Protein AF-A0A087A9L2-F1 (afdb_monomer_lite)

Organism: NCBI:txid1437609

Structure (mmCIF, N/CA/C/O backbone):
data_AF-A0A087A9L2-F1
#
_entry.id   AF-A0A087A9L2-F1
#
loop_
_atom_site.group_PDB
_atom_site.id
_atom_site.type_symbol
_atom_site.label_atom_id
_atom_site.label_alt_id
_atom_site.label_comp_id
_atom_site.label_asym_id
_atom_site.label_entity_id
_atom_site.label_seq_id
_atom_site.pdbx_PDB_ins_code
_atom_site.Cartn_x
_atom_site.Cartn_y
_atom_site.Cartn_z
_atom_site.occupancy
_atom_site.B_iso_or_equiv
_atom_site.auth_seq_id
_atom_site.auth_comp_id
_atom_site.auth_asym_id
_atom_site.auth_atom_id
_atom_site.pdbx_PDB_model_num
ATOM 1 N N . MET A 1 1 ? 16.036 -5.439 -3.474 1.00 41.66 1 MET A N 1
ATOM 2 C CA . MET A 1 1 ? 17.176 -4.835 -4.209 1.00 41.66 1 MET A CA 1
ATOM 3 C C . MET A 1 1 ? 17.412 -5.655 -5.462 1.00 41.66 1 MET A C 1
ATOM 5 O O . MET A 1 1 ? 17.887 -6.785 -5.374 1.00 41.66 1 MET A O 1
ATOM 9 N N . TRP A 1 2 ? 17.019 -5.111 -6.610 1.00 46.12 2 TRP A N 1
ATOM 10 C CA . TRP A 1 2 ? 17.270 -5.726 -7.909 1.00 46.12 2 TRP A CA 1
ATOM 11 C C . TRP A 1 2 ? 18.762 -5.788 -8.222 1.00 46.12 2 TRP A C 1
ATOM 13 O O . TRP A 1 2 ? 19.492 -4.820 -8.022 1.00 46.12 2 TRP A O 1
ATOM 23 N N . GLN A 1 3 ? 19.186 -6.899 -8.814 1.00 39.97 3 GLN A N 1
ATOM 24 C CA . GLN A 1 3 ? 20.390 -6.943 -9.635 1.00 39.97 3 GLN A CA 1
ATOM 25 C C . GLN A 1 3 ? 19.997 -7.434 -11.023 1.00 39.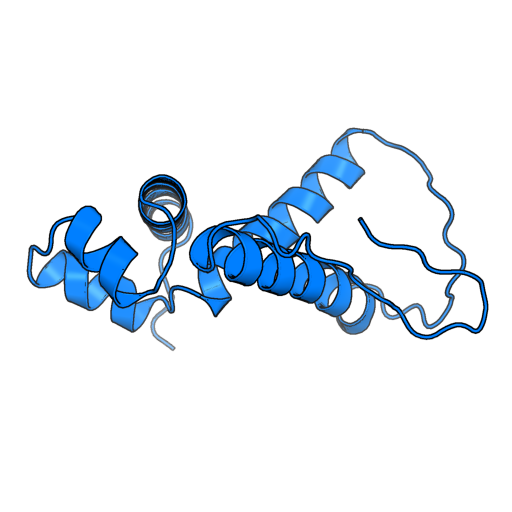97 3 GLN A C 1
ATOM 27 O O . GLN A 1 3 ? 19.343 -8.467 -11.159 1.00 39.97 3 GLN A O 1
ATOM 32 N N . LYS A 1 4 ? 20.401 -6.689 -12.052 1.00 38.34 4 LYS A N 1
ATOM 33 C CA . LYS A 1 4 ? 20.261 -7.090 -13.450 1.00 38.34 4 LYS A CA 1
ATOM 34 C C . LYS A 1 4 ? 21.606 -6.883 -14.134 1.00 38.34 4 LYS A C 1
ATOM 36 O O . LYS A 1 4 ? 22.058 -5.750 -14.279 1.00 38.34 4 LYS A O 1
ATOM 41 N N . ARG A 1 5 ? 22.259 -7.984 -14.506 1.00 43.88 5 ARG A N 1
ATOM 42 C CA . ARG A 1 5 ? 23.397 -7.974 -15.432 1.00 43.88 5 ARG A CA 1
ATOM 43 C C . ARG A 1 5 ? 22.856 -8.087 -16.867 1.00 43.88 5 ARG A C 1
ATOM 45 O O . ARG A 1 5 ? 21.768 -8.641 -17.050 1.00 43.88 5 ARG A O 1
ATOM 52 N N . PRO A 1 6 ? 23.561 -7.564 -17.884 1.00 39.50 6 PRO A N 1
ATOM 53 C CA . PRO A 1 6 ? 23.165 -7.761 -19.279 1.00 39.50 6 PRO A CA 1
ATOM 54 C C . PRO A 1 6 ? 23.002 -9.261 -19.586 1.00 39.50 6 PRO A C 1
ATOM 56 O O . PRO A 1 6 ? 23.838 -10.056 -19.165 1.00 39.50 6 PRO A O 1
ATOM 59 N N . ASN A 1 7 ? 21.935 -9.640 -20.301 1.00 50.50 7 ASN A N 1
ATOM 60 C CA . ASN A 1 7 ? 21.550 -11.027 -20.632 1.00 50.50 7 ASN A CA 1
ATOM 61 C C . ASN A 1 7 ? 21.151 -11.953 -19.461 1.00 50.50 7 ASN A C 1
ATOM 63 O O . ASN A 1 7 ? 21.043 -13.163 -19.660 1.00 50.50 7 ASN A O 1
ATOM 67 N N . GLU A 1 8 ? 20.861 -11.423 -18.268 1.00 48.50 8 GLU A N 1
ATOM 68 C CA . GLU A 1 8 ? 20.272 -12.207 -17.172 1.00 48.50 8 GLU A CA 1
ATOM 69 C C . GLU A 1 8 ? 18.795 -11.844 -16.924 1.00 48.50 8 GLU A C 1
ATOM 71 O O . GLU A 1 8 ? 18.418 -10.668 -17.008 1.00 48.50 8 GLU A O 1
ATOM 76 N N . PRO A 1 9 ? 17.935 -12.832 -16.591 1.00 50.88 9 PRO A N 1
ATOM 77 C CA . PRO A 1 9 ? 16.560 -12.558 -16.189 1.00 50.88 9 PRO A CA 1
ATOM 78 C C . PRO A 1 9 ? 16.550 -11.698 -14.923 1.00 50.88 9 PRO A C 1
ATOM 80 O O . PRO A 1 9 ? 17.362 -11.895 -14.018 1.00 50.88 9 PRO A O 1
ATOM 83 N N . ALA A 1 10 ? 15.615 -10.750 -14.846 1.00 54.72 10 ALA A N 1
ATOM 84 C CA . ALA A 1 10 ? 15.479 -9.885 -13.683 1.00 54.72 10 ALA A CA 1
ATOM 85 C C . ALA A 1 10 ? 15.153 -10.728 -12.434 1.00 54.72 10 ALA A C 1
ATOM 87 O O . ALA A 1 10 ? 14.233 -11.546 -12.456 1.00 54.72 10 ALA A O 1
ATOM 88 N N . ARG A 1 11 ? 15.907 -10.533 -11.345 1.00 50.56 11 ARG A N 1
ATOM 89 C CA . ARG A 1 11 ? 15.689 -11.224 -10.064 1.00 50.56 11 ARG A CA 1
ATOM 90 C C . ARG A 1 11 ? 15.467 -10.214 -8.944 1.00 50.56 11 ARG A C 1
ATOM 92 O O . ARG A 1 11 ? 16.304 -9.333 -8.737 1.00 50.56 11 ARG A O 1
ATOM 99 N N . SER A 1 12 ? 14.368 -10.374 -8.209 1.00 57.25 12 SER A N 1
ATOM 100 C CA . SER A 1 12 ? 14.124 -9.681 -6.946 1.00 57.25 12 SER A CA 1
ATOM 101 C C . SER A 1 12 ? 14.358 -10.643 -5.783 1.00 57.25 12 SER A C 1
ATOM 103 O O . SER A 1 12 ? 13.948 -11.803 -5.808 1.00 57.25 12 SER A O 1
ATOM 105 N N . TYR A 1 13 ? 15.064 -10.159 -4.765 1.00 60.03 13 TYR A N 1
ATOM 106 C CA . TYR A 1 13 ? 15.307 -10.891 -3.528 1.00 60.03 13 TYR A CA 1
ATOM 107 C C . TYR A 1 13 ? 14.562 -10.190 -2.405 1.00 60.03 13 TYR A C 1
ATOM 109 O O . TYR A 1 13 ? 14.624 -8.963 -2.282 1.00 60.03 13 TYR A O 1
ATOM 117 N N . VAL A 1 14 ? 13.874 -10.981 -1.592 1.00 60.31 14 VAL A N 1
ATOM 118 C CA . VAL A 1 14 ? 13.173 -10.513 -0.405 1.00 60.31 14 VAL A CA 1
ATOM 119 C C . VAL A 1 14 ? 13.762 -11.236 0.794 1.00 60.31 14 VAL A C 1
ATOM 121 O O . VAL A 1 14 ? 13.953 -12.451 0.762 1.00 60.31 14 VAL A O 1
ATOM 124 N N . GLU A 1 15 ? 14.062 -10.479 1.841 1.00 65.94 15 GLU A N 1
ATOM 125 C CA . GLU A 1 15 ? 14.610 -11.022 3.075 1.00 65.94 15 GLU A CA 1
ATOM 126 C C . GLU A 1 15 ? 13.558 -11.889 3.784 1.00 65.94 15 GLU A C 1
ATOM 128 O O . GLU A 1 15 ? 12.401 -11.497 3.960 1.00 65.94 15 GLU A O 1
ATOM 133 N N . THR A 1 16 ? 13.947 -13.098 4.183 1.00 62.62 16 THR A N 1
ATOM 134 C CA . THR A 1 16 ? 13.005 -14.070 4.763 1.00 62.62 16 THR A CA 1
ATOM 135 C C . THR A 1 16 ? 12.564 -13.703 6.177 1.00 62.62 16 THR A C 1
ATOM 137 O O . THR A 1 16 ? 11.482 -14.120 6.586 1.00 62.62 16 THR A O 1
ATOM 140 N N . SER A 1 17 ? 13.351 -12.900 6.897 1.00 67.12 17 SER A N 1
ATOM 141 C CA . SER A 1 17 ? 13.036 -12.440 8.258 1.00 67.12 17 SER A CA 1
ATOM 142 C C . SER A 1 17 ? 11.964 -11.343 8.313 1.00 67.12 17 SER A C 1
ATOM 144 O O . SER A 1 17 ? 11.435 -11.050 9.384 1.00 67.12 17 SER A O 1
ATOM 146 N N . GLU A 1 18 ? 11.601 -10.766 7.167 1.00 68.81 18 GLU A N 1
ATOM 147 C CA . GLU A 1 18 ? 10.561 -9.746 7.057 1.00 68.81 18 GLU A CA 1
ATOM 148 C C . GLU A 1 18 ? 9.157 -10.321 7.268 1.00 68.81 18 GLU A C 1
ATOM 150 O O . GLU A 1 18 ? 8.866 -11.469 6.907 1.00 68.81 18 GLU A O 1
ATOM 155 N N . SER A 1 19 ? 8.245 -9.493 7.792 1.00 81.56 19 SER A N 1
ATOM 156 C CA . SER A 1 19 ? 6.836 -9.874 7.905 1.00 81.56 19 SER A CA 1
ATOM 157 C C . SER A 1 19 ? 6.258 -10.198 6.529 1.00 81.56 19 SER A C 1
ATOM 159 O O . SER A 1 19 ? 6.593 -9.570 5.523 1.00 81.56 19 SER A O 1
ATOM 161 N N . GLU A 1 20 ? 5.326 -11.148 6.469 1.00 85.00 20 GLU A N 1
ATOM 162 C CA . GLU A 1 20 ? 4.682 -11.532 5.210 1.00 85.00 20 GLU A CA 1
ATOM 163 C C . GLU A 1 20 ? 4.059 -10.333 4.478 1.00 85.00 20 GLU A C 1
ATOM 165 O O . GLU A 1 20 ? 4.177 -10.220 3.259 1.00 85.00 20 GLU A O 1
ATOM 170 N N . THR A 1 21 ? 3.490 -9.389 5.230 1.00 88.06 21 THR A N 1
ATOM 171 C CA . THR A 1 21 ? 2.940 -8.136 4.704 1.00 88.06 21 THR A CA 1
ATOM 172 C C . THR A 1 21 ? 3.995 -7.285 3.993 1.00 88.06 21 THR A C 1
ATOM 174 O O . THR A 1 21 ? 3.747 -6.808 2.885 1.00 88.06 21 THR A O 1
ATOM 177 N N . ARG A 1 22 ? 5.191 -7.133 4.579 1.00 84.62 22 ARG A N 1
ATOM 178 C CA . ARG A 1 22 ? 6.294 -6.374 3.979 1.00 84.62 22 ARG A CA 1
ATOM 179 C C . ARG A 1 22 ? 6.861 -7.096 2.764 1.00 84.62 22 ARG A C 1
ATOM 181 O O . ARG A 1 22 ? 7.060 -6.462 1.736 1.00 84.62 22 ARG A O 1
ATOM 188 N N . ARG A 1 23 ? 7.006 -8.423 2.829 1.00 88.44 23 ARG A N 1
ATOM 189 C CA . ARG A 1 23 ? 7.460 -9.235 1.687 1.00 88.44 23 ARG A CA 1
ATOM 190 C C . ARG A 1 23 ? 6.524 -9.129 0.487 1.00 88.44 23 ARG A C 1
ATOM 192 O O . ARG A 1 23 ? 6.994 -8.941 -0.632 1.00 88.44 23 ARG A O 1
ATOM 199 N N . ARG A 1 24 ? 5.209 -9.218 0.718 1.00 92.31 24 ARG A N 1
ATOM 200 C CA . ARG A 1 24 ? 4.193 -9.075 -0.338 1.00 92.31 24 ARG A CA 1
ATOM 201 C C . ARG A 1 24 ? 4.226 -7.687 -0.965 1.00 92.31 24 ARG A C 1
ATOM 203 O O . ARG A 1 24 ? 4.178 -7.591 -2.186 1.00 92.31 24 ARG A O 1
ATOM 210 N N . PHE A 1 25 ? 4.348 -6.637 -0.150 1.00 91.31 25 PHE A N 1
ATOM 211 C CA . PHE A 1 25 ? 4.450 -5.271 -0.660 1.00 91.31 25 PHE A CA 1
ATOM 212 C C . PHE A 1 25 ? 5.732 -5.056 -1.462 1.00 91.31 25 PHE A C 1
ATOM 214 O O . PHE A 1 25 ? 5.659 -4.556 -2.577 1.00 91.31 25 PHE A O 1
ATOM 221 N N . THR A 1 26 ? 6.884 -5.515 -0.961 1.00 89.69 26 THR A N 1
ATOM 222 C CA . THR A 1 26 ? 8.144 -5.467 -1.713 1.00 89.69 26 THR A CA 1
ATOM 223 C C . THR A 1 26 ? 8.008 -6.199 -3.041 1.00 89.69 26 THR A C 1
ATOM 225 O O . THR A 1 26 ? 8.306 -5.619 -4.071 1.00 89.69 26 THR A O 1
ATOM 228 N N . LEU A 1 27 ? 7.495 -7.431 -3.066 1.00 90.62 27 LEU A N 1
ATOM 229 C CA . LEU A 1 27 ? 7.339 -8.155 -4.329 1.00 90.62 27 LEU A CA 1
ATOM 230 C C . LEU A 1 27 ? 6.425 -7.413 -5.320 1.00 90.62 27 LEU A C 1
ATOM 232 O O . LEU A 1 27 ? 6.744 -7.350 -6.503 1.00 90.62 27 LEU A O 1
ATOM 236 N N . ALA A 1 28 ? 5.321 -6.836 -4.845 1.00 93.62 28 ALA A N 1
ATOM 237 C CA . ALA A 1 28 ? 4.414 -6.050 -5.678 1.00 93.62 28 ALA A CA 1
ATOM 238 C C . ALA A 1 28 ? 5.067 -4.758 -6.208 1.00 93.62 28 ALA A C 1
ATOM 240 O O . ALA A 1 28 ? 4.861 -4.413 -7.368 1.00 93.62 28 ALA A O 1
ATOM 241 N N . HIS A 1 29 ? 5.887 -4.087 -5.396 1.00 91.81 29 HIS A N 1
ATOM 242 C CA . HIS A 1 29 ? 6.674 -2.909 -5.790 1.00 91.81 29 HIS A CA 1
ATOM 243 C C . HIS A 1 29 ? 7.654 -3.248 -6.905 1.00 91.81 29 HIS A C 1
ATOM 245 O O . HIS A 1 29 ? 7.685 -2.612 -7.956 1.00 91.81 29 HIS A O 1
ATOM 251 N N . GLU A 1 30 ? 8.398 -4.331 -6.706 1.00 88.94 30 GLU A N 1
ATOM 252 C CA . GLU A 1 30 ? 9.331 -4.841 -7.693 1.00 88.94 30 GLU A CA 1
ATOM 253 C C . GLU A 1 30 ? 8.569 -5.182 -9.003 1.00 88.94 30 GLU A C 1
ATOM 255 O O . GLU A 1 30 ? 8.980 -4.762 -10.088 1.00 88.94 30 GLU A O 1
ATOM 260 N N . LEU A 1 31 ? 7.404 -5.839 -8.939 1.00 89.69 31 LEU A N 1
ATOM 261 C CA . LEU A 1 31 ? 6.565 -6.057 -10.130 1.00 89.69 3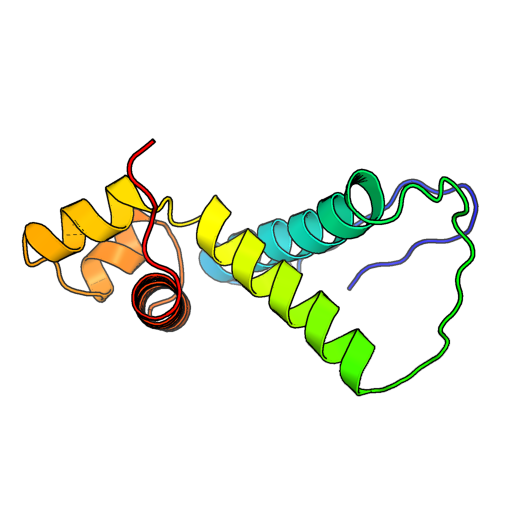1 LEU A CA 1
ATOM 262 C C . LEU A 1 31 ? 6.158 -4.748 -10.824 1.00 89.69 31 LEU A C 1
ATOM 264 O O . LEU A 1 31 ? 6.178 -4.700 -12.052 1.00 89.69 31 LEU A O 1
ATOM 268 N N . GLY A 1 32 ? 5.864 -3.687 -10.071 1.00 89.62 32 GLY A N 1
ATOM 269 C CA . GLY A 1 32 ? 5.599 -2.359 -10.624 1.00 89.62 32 GLY A CA 1
ATOM 270 C C . GLY A 1 32 ? 6.770 -1.833 -11.450 1.00 89.62 32 GLY A C 1
ATOM 271 O O . GLY A 1 32 ? 6.586 -1.454 -12.603 1.00 89.62 32 GLY A O 1
ATOM 272 N N . HIS A 1 33 ? 7.997 -1.913 -10.933 1.00 86.62 33 HIS A N 1
ATOM 273 C CA . HIS A 1 33 ? 9.185 -1.557 -11.719 1.00 86.62 33 HIS A CA 1
ATOM 274 C C . HIS A 1 33 ? 9.355 -2.395 -12.987 1.00 86.62 33 HIS A C 1
ATOM 276 O O . HIS A 1 33 ? 9.897 -1.907 -13.975 1.00 86.62 33 HIS A O 1
ATOM 282 N N . TYR A 1 34 ? 8.966 -3.670 -12.966 1.00 84.50 34 TYR A N 1
ATOM 283 C CA . TYR A 1 34 ? 9.035 -4.505 -14.161 1.00 84.50 34 TYR A CA 1
ATOM 284 C C . TYR A 1 34 ? 8.003 -4.075 -15.209 1.00 84.50 34 TYR A C 1
ATOM 286 O O . TYR A 1 34 ? 8.373 -3.891 -16.364 1.00 84.50 34 TYR A O 1
ATOM 294 N N . VAL A 1 35 ? 6.744 -3.877 -14.804 1.00 85.88 35 VAL A N 1
ATOM 295 C CA . VAL A 1 35 ? 5.662 -3.448 -15.705 1.00 85.88 35 VAL A CA 1
ATOM 296 C C . VAL A 1 35 ? 5.974 -2.091 -16.323 1.00 85.88 35 VAL A C 1
ATOM 298 O O . VAL A 1 35 ? 5.882 -1.951 -17.535 1.00 85.88 35 VAL A O 1
ATOM 301 N N . GLU A 1 36 ? 6.431 -1.127 -15.525 1.00 82.81 36 GLU A N 1
ATOM 302 C CA . GLU A 1 36 ? 6.838 0.195 -16.011 1.00 82.81 36 GLU A CA 1
ATOM 303 C C . GLU A 1 36 ? 7.882 0.090 -17.134 1.00 82.81 36 GLU A C 1
ATOM 305 O O . GLU A 1 36 ? 7.718 0.652 -18.215 1.00 82.81 36 GLU A O 1
ATOM 310 N N . ARG A 1 37 ? 8.916 -0.727 -16.920 1.00 75.00 37 ARG A N 1
ATOM 311 C CA . ARG A 1 37 ? 9.998 -0.909 -17.894 1.00 75.00 37 ARG A CA 1
ATOM 312 C C . ARG A 1 37 ? 9.566 -1.645 -19.159 1.00 75.00 37 ARG A C 1
ATOM 314 O O . ARG A 1 37 ? 10.175 -1.426 -20.198 1.00 75.00 37 ARG A O 1
ATOM 321 N N . VAL A 1 38 ? 8.589 -2.546 -19.074 1.00 75.75 38 VAL A N 1
ATOM 322 C CA . VAL A 1 38 ? 8.153 -3.373 -20.213 1.00 75.75 38 VAL A CA 1
ATOM 323 C C . VAL A 1 38 ? 7.046 -2.703 -21.0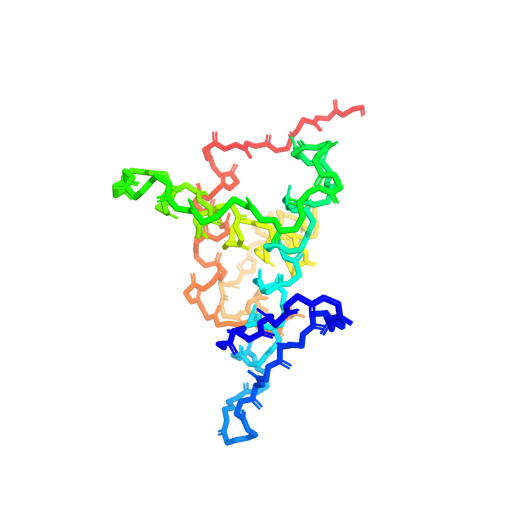25 1.00 75.75 38 VAL A C 1
ATOM 325 O O . VAL A 1 38 ? 7.040 -2.840 -22.241 1.00 75.75 38 VAL A O 1
ATOM 328 N N . ASP A 1 39 ? 6.130 -1.985 -20.376 1.00 67.50 39 ASP A N 1
ATOM 329 C CA . ASP A 1 39 ? 4.902 -1.467 -20.997 1.00 67.50 39 ASP A CA 1
ATOM 330 C C . ASP A 1 39 ? 4.994 0.029 -21.347 1.00 67.50 39 ASP A C 1
ATOM 332 O O . ASP A 1 39 ? 4.437 0.481 -22.341 1.00 67.50 39 ASP A O 1
ATOM 336 N N . VAL A 1 40 ? 5.734 0.823 -20.560 1.00 58.25 40 VAL A N 1
ATOM 337 C CA . VAL A 1 40 ? 5.800 2.289 -20.740 1.00 58.25 40 VAL A CA 1
ATOM 338 C C . VAL A 1 40 ? 6.984 2.715 -21.610 1.00 58.25 40 VAL A C 1
ATOM 340 O O . VAL A 1 40 ? 6.959 3.791 -22.205 1.00 58.25 40 VAL A O 1
ATOM 343 N N . SER A 1 41 ? 8.032 1.892 -21.688 1.00 56.06 41 SER A N 1
ATOM 344 C CA . SER A 1 41 ? 9.302 2.309 -22.292 1.00 56.06 41 SER A CA 1
ATOM 345 C C . SER A 1 41 ? 9.470 1.933 -23.771 1.00 56.06 41 SER A C 1
ATOM 347 O O . SER A 1 41 ? 10.310 2.555 -24.406 1.00 56.06 41 SER A O 1
ATOM 349 N N . ASP A 1 42 ? 8.749 0.934 -24.309 1.00 48.31 42 ASP A N 1
ATOM 350 C CA . ASP A 1 42 ? 8.918 0.307 -25.656 1.00 48.31 42 ASP A CA 1
ATOM 351 C C . ASP A 1 42 ? 10.380 0.011 -26.091 1.00 48.31 42 ASP A C 1
ATOM 353 O O . ASP A 1 42 ? 10.675 -0.390 -27.216 1.00 48.31 42 ASP A O 1
ATOM 357 N N . ASP A 1 43 ? 11.325 0.159 -25.167 1.00 46.69 43 ASP A N 1
ATOM 358 C CA . ASP A 1 43 ? 12.739 -0.077 -25.351 1.00 46.69 43 ASP A CA 1
ATOM 359 C C . ASP A 1 43 ? 13.030 -1.491 -24.850 1.00 46.69 43 ASP A C 1
ATOM 361 O O . ASP A 1 43 ? 13.276 -1.750 -23.670 1.00 46.69 43 ASP A O 1
ATOM 365 N N . ASN A 1 44 ? 13.108 -2.423 -25.799 1.00 46.03 44 ASN A N 1
ATOM 366 C CA . ASN A 1 44 ? 13.835 -3.685 -25.636 1.00 46.03 44 ASN A CA 1
ATOM 367 C C . ASN A 1 44 ? 15.348 -3.469 -25.411 1.00 46.03 44 ASN A C 1
ATOM 369 O O . ASN A 1 44 ? 16.116 -4.432 -25.452 1.00 46.03 44 ASN A O 1
ATOM 373 N N . ASP A 1 45 ? 15.798 -2.232 -25.185 1.00 41.97 45 ASP A N 1
ATOM 374 C CA . ASP A 1 45 ? 17.187 -1.909 -24.927 1.00 41.97 45 ASP A CA 1
ATOM 375 C C .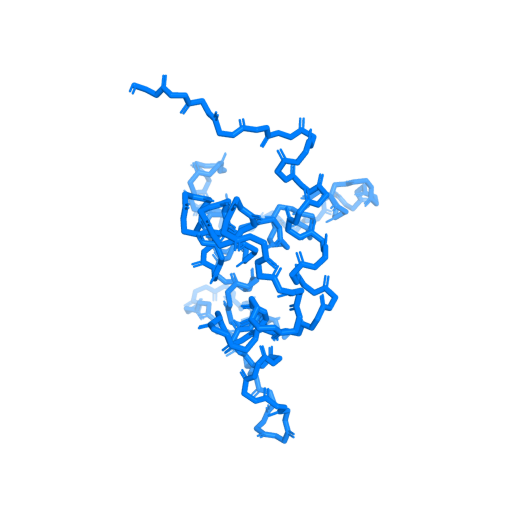 ASP A 1 45 ? 17.446 -1.899 -23.417 1.00 41.97 45 ASP A C 1
ATOM 377 O O . ASP A 1 45 ? 17.118 -0.983 -22.663 1.00 41.97 45 ASP A O 1
ATOM 381 N N . PHE A 1 46 ? 18.048 -2.991 -22.953 1.00 49.12 46 PHE A N 1
ATOM 382 C CA . PHE A 1 46 ? 18.339 -3.276 -21.548 1.00 49.12 46 PHE A CA 1
ATOM 383 C C . PHE A 1 46 ? 19.425 -2.340 -20.966 1.00 49.12 46 PHE A C 1
ATOM 385 O O . PHE A 1 46 ? 19.873 -2.557 -19.835 1.00 49.12 46 PHE A O 1
ATOM 392 N N . SER A 1 47 ? 19.851 -1.317 -21.715 1.00 36.47 47 SER A N 1
ATOM 393 C CA . SER A 1 47 ? 20.956 -0.410 -21.413 1.00 36.47 47 SER A CA 1
ATOM 394 C C . SER A 1 47 ? 20.579 1.069 -21.520 1.00 36.47 47 SER A C 1
ATOM 396 O O . SER A 1 47 ? 21.177 1.813 -22.286 1.00 36.47 47 SER A O 1
ATOM 398 N N . PHE A 1 48 ? 19.685 1.550 -20.661 1.00 37.59 48 PHE A N 1
ATOM 399 C CA . PHE A 1 48 ? 19.726 2.959 -20.266 1.00 37.59 48 PHE A CA 1
ATOM 400 C C . PHE A 1 48 ? 20.162 3.059 -18.813 1.00 37.59 48 PHE A C 1
ATOM 402 O O . PHE A 1 48 ? 19.379 3.189 -17.875 1.00 37.59 48 PHE A O 1
ATOM 409 N N . VAL A 1 49 ? 21.483 2.997 -18.652 1.00 40.62 49 VAL A N 1
ATOM 410 C CA . VAL A 1 49 ? 22.162 3.660 -17.546 1.00 40.62 49 VAL A CA 1
ATOM 411 C C . VAL A 1 49 ? 21.719 5.124 -17.567 1.00 40.62 49 VAL A C 1
ATOM 413 O O . VAL A 1 49 ? 22.126 5.911 -18.415 1.00 40.62 49 VAL A O 1
ATOM 416 N N . GLU A 1 50 ? 20.813 5.446 -16.650 1.00 46.97 50 GLU A N 1
ATOM 417 C CA . GLU A 1 50 ? 20.887 6.628 -15.803 1.00 46.97 50 GLU A CA 1
ATOM 418 C C . GLU A 1 50 ? 21.408 7.915 -16.470 1.00 46.97 50 GLU A C 1
ATOM 420 O O . GLU A 1 50 ? 22.554 8.323 -16.279 1.00 46.97 50 GLU A O 1
ATOM 425 N N . ARG A 1 51 ? 20.512 8.691 -17.085 1.00 38.25 51 ARG A N 1
ATOM 426 C CA . ARG A 1 51 ? 20.578 10.138 -16.832 1.00 38.25 51 ARG A CA 1
ATOM 427 C C . ARG A 1 51 ? 19.892 10.369 -15.491 1.00 38.25 51 ARG A C 1
ATOM 429 O O . ARG A 1 51 ? 18.669 10.460 -15.434 1.00 38.25 51 ARG A O 1
ATOM 436 N N . ARG A 1 52 ? 20.686 10.343 -14.411 1.00 46.44 52 ARG A N 1
ATOM 437 C CA . ARG A 1 52 ? 20.258 10.614 -13.028 1.00 46.44 52 ARG A CA 1
ATOM 438 C C . ARG A 1 52 ? 19.781 12.061 -12.905 1.00 46.44 52 ARG A C 1
ATOM 440 O O . ARG A 1 52 ? 20.503 12.919 -12.411 1.00 46.44 52 ARG A O 1
ATOM 447 N N . GLU A 1 53 ? 18.568 12.339 -13.353 1.00 52.72 53 GLU A N 1
ATOM 448 C CA . GLU A 1 53 ? 17.813 13.445 -12.781 1.00 52.72 53 GLU A CA 1
ATOM 449 C C . GLU A 1 53 ? 17.123 12.906 -11.522 1.00 52.72 53 GLU A C 1
ATOM 451 O O . GLU A 1 53 ? 16.368 11.937 -11.632 1.00 52.72 53 GLU A O 1
ATOM 456 N N . PRO A 1 54 ? 17.387 13.468 -10.327 1.00 56.91 54 PRO A N 1
ATOM 457 C CA . PRO A 1 54 ? 16.792 12.995 -9.073 1.00 56.91 54 PRO A CA 1
ATOM 458 C C . PRO A 1 54 ? 15.262 12.879 -9.149 1.00 56.91 54 PRO A C 1
ATOM 460 O O . PRO A 1 54 ? 14.684 11.904 -8.682 1.00 56.91 54 PRO A O 1
ATOM 463 N N . SER A 1 55 ? 14.629 13.818 -9.856 1.00 60.28 55 SER A N 1
ATOM 464 C CA . SER A 1 55 ? 13.186 13.859 -10.113 1.00 60.28 55 SER A CA 1
ATOM 465 C C . SER A 1 55 ? 12.650 12.622 -10.832 1.00 60.28 55 SER A C 1
ATOM 467 O O . SER A 1 55 ? 11.514 12.218 -10.600 1.00 60.28 55 SER A O 1
ATOM 469 N N . ARG A 1 56 ? 13.443 12.013 -11.719 1.00 61.88 56 ARG A N 1
ATOM 470 C CA . ARG A 1 56 ? 13.008 10.866 -12.519 1.00 61.88 56 ARG A CA 1
ATOM 471 C C . ARG A 1 56 ? 13.031 9.580 -11.700 1.00 61.88 56 ARG A C 1
ATOM 473 O O . ARG A 1 56 ? 12.121 8.771 -11.837 1.00 61.88 56 ARG A O 1
ATOM 480 N N . TYR A 1 57 ? 14.030 9.420 -10.829 1.00 62.94 57 TYR A N 1
ATOM 481 C CA . TYR A 1 57 ? 14.083 8.306 -9.877 1.00 62.94 57 TYR A CA 1
ATOM 482 C C . TYR A 1 57 ? 12.852 8.313 -8.960 1.00 62.94 57 TYR A C 1
ATOM 484 O O . TYR A 1 57 ? 12.171 7.296 -8.840 1.00 62.94 57 TYR A O 1
ATOM 492 N N . ASP A 1 58 ? 12.496 9.488 -8.433 1.00 75.44 58 ASP A N 1
ATOM 493 C CA . ASP A 1 58 ? 11.326 9.655 -7.565 1.00 75.44 58 ASP A CA 1
ATOM 494 C C . ASP A 1 58 ? 10.007 9.269 -8.259 1.00 75.44 58 ASP A C 1
ATOM 496 O O . ASP A 1 58 ? 9.120 8.701 -7.623 1.00 75.44 58 ASP A O 1
ATOM 500 N N . LEU A 1 59 ? 9.870 9.525 -9.567 1.00 82.31 59 LEU A N 1
ATOM 501 C CA . LEU A 1 59 ? 8.679 9.141 -10.335 1.00 82.31 59 LEU A CA 1
ATOM 502 C C . LEU A 1 59 ? 8.554 7.622 -10.520 1.00 82.31 59 LEU A C 1
ATOM 504 O O . LEU A 1 59 ? 7.439 7.104 -10.467 1.00 82.31 59 LEU A O 1
ATOM 508 N N . TYR A 1 60 ? 9.666 6.908 -10.713 1.00 82.25 60 TYR A N 1
ATOM 509 C CA . TYR A 1 60 ? 9.658 5.450 -10.874 1.00 82.25 60 TYR A CA 1
ATOM 510 C C . TYR A 1 60 ? 9.347 4.719 -9.571 1.00 82.25 60 TYR A C 1
ATOM 512 O O . TYR A 1 60 ? 8.563 3.772 -9.571 1.00 82.25 60 TYR A O 1
ATOM 520 N N . GLU A 1 61 ? 9.935 5.167 -8.463 1.00 85.38 61 GLU A N 1
ATOM 521 C CA . GLU A 1 61 ? 9.616 4.638 -7.133 1.00 85.38 61 GLU A CA 1
ATOM 522 C C . GLU A 1 61 ? 8.157 4.931 -6.772 1.00 85.38 61 GLU A C 1
ATOM 524 O O . GLU A 1 61 ? 7.436 4.046 -6.319 1.00 85.38 61 GLU A O 1
ATOM 529 N N . PHE A 1 62 ? 7.677 6.142 -7.075 1.00 89.75 62 PHE A N 1
ATOM 530 C CA . PHE A 1 62 ? 6.275 6.495 -6.886 1.00 89.75 62 PHE A CA 1
ATOM 531 C C . PHE A 1 62 ? 5.326 5.636 -7.734 1.00 89.75 62 PHE A C 1
ATOM 533 O O . PHE A 1 62 ? 4.284 5.212 -7.234 1.00 89.75 62 PHE A O 1
ATOM 540 N N . TYR A 1 63 ? 5.664 5.375 -9.002 1.00 90.50 63 TYR A N 1
ATOM 541 C CA . TYR A 1 63 ? 4.884 4.474 -9.850 1.00 90.50 63 TYR A CA 1
ATOM 542 C C . TYR A 1 63 ? 4.822 3.071 -9.241 1.00 90.50 63 TYR A C 1
ATOM 544 O O . TYR A 1 63 ? 3.741 2.496 -9.148 1.00 90.50 63 TYR A O 1
ATOM 552 N N . ALA A 1 64 ? 5.961 2.530 -8.807 1.00 91.00 64 ALA A N 1
ATOM 553 C CA . ALA A 1 64 ? 6.035 1.194 -8.230 1.00 91.00 64 ALA A CA 1
ATOM 554 C C . ALA A 1 64 ? 5.239 1.078 -6.917 1.00 91.00 64 ALA A C 1
ATOM 556 O O . ALA A 1 64 ? 4.487 0.115 -6.750 1.00 91.00 64 ALA A O 1
ATOM 557 N N . ASP A 1 65 ? 5.305 2.093 -6.050 1.00 92.81 65 ASP A N 1
ATOM 558 C CA . ASP A 1 65 ? 4.485 2.188 -4.836 1.00 92.81 65 ASP A CA 1
ATOM 559 C C . ASP A 1 65 ? 2.984 2.234 -5.167 1.00 92.81 65 ASP A C 1
ATOM 561 O O . ASP A 1 65 ? 2.168 1.557 -4.530 1.00 92.81 65 ASP A O 1
ATOM 565 N N . GLU A 1 66 ? 2.599 3.036 -6.167 1.00 94.31 66 GLU A N 1
ATOM 566 C CA . GLU A 1 66 ? 1.205 3.166 -6.595 1.00 94.31 66 GLU A CA 1
ATOM 567 C C . GLU A 1 66 ? 0.682 1.860 -7.196 1.00 94.31 66 GLU A C 1
ATOM 569 O O . GLU A 1 66 ? -0.415 1.410 -6.849 1.00 94.31 66 GLU A O 1
ATOM 574 N N . PHE A 1 67 ? 1.489 1.224 -8.044 1.00 95.00 67 PHE A N 1
ATOM 575 C CA . PHE A 1 67 ? 1.206 -0.073 -8.637 1.00 95.00 67 PHE A CA 1
ATOM 576 C C . PHE A 1 67 ? 1.035 -1.143 -7.556 1.00 95.00 67 PHE A C 1
ATOM 578 O O . PHE A 1 67 ? 0.033 -1.857 -7.551 1.00 95.00 67 PHE A O 1
ATOM 585 N N . ALA A 1 68 ? 1.959 -1.225 -6.594 1.00 96.19 68 ALA A N 1
ATOM 586 C CA . ALA A 1 68 ? 1.878 -2.173 -5.488 1.00 96.19 68 ALA A CA 1
ATOM 587 C C . ALA A 1 68 ? 0.610 -1.961 -4.654 1.00 96.19 68 ALA A C 1
ATOM 589 O O . ALA A 1 68 ? -0.093 -2.919 -4.316 1.00 96.19 68 ALA A O 1
ATOM 590 N N . GLY A 1 69 ? 0.285 -0.699 -4.361 1.00 96.50 69 GLY A N 1
ATOM 591 C CA . GLY A 1 69 ? -0.942 -0.322 -3.674 1.00 96.50 69 GLY A CA 1
ATOM 592 C C . GLY A 1 69 ? -2.194 -0.758 -4.435 1.00 96.50 69 GLY A C 1
ATOM 593 O O . GLY A 1 69 ? -3.101 -1.321 -3.825 1.00 96.50 69 GLY A O 1
ATOM 594 N N . ALA A 1 70 ? -2.244 -0.540 -5.749 1.00 96.06 70 ALA A N 1
ATOM 595 C CA . ALA A 1 70 ? -3.381 -0.923 -6.582 1.00 96.06 70 ALA A CA 1
ATOM 596 C C . ALA A 1 70 ? -3.525 -2.438 -6.750 1.00 96.06 70 ALA A C 1
ATOM 598 O O . ALA A 1 70 ? -4.636 -2.961 -6.665 1.00 96.06 70 ALA A O 1
ATOM 599 N N . LEU A 1 71 ? -2.405 -3.143 -6.913 1.00 96.81 71 LEU A N 1
ATOM 600 C CA . LEU A 1 71 ? -2.371 -4.593 -7.053 1.00 96.81 71 LEU A CA 1
ATOM 601 C C . LEU A 1 71 ? -2.817 -5.300 -5.765 1.00 96.81 71 LEU A C 1
ATOM 603 O O . LEU A 1 71 ? -3.578 -6.265 -5.815 1.00 96.81 71 LEU A O 1
ATOM 607 N N . LEU A 1 72 ? -2.347 -4.832 -4.604 1.00 97.56 72 LEU A N 1
ATOM 608 C CA . LEU A 1 72 ? -2.647 -5.456 -3.311 1.00 97.56 72 LEU A CA 1
ATOM 609 C C . LEU A 1 72 ? -3.981 -5.004 -2.715 1.00 97.56 72 LEU A C 1
ATOM 611 O O . LEU A 1 72 ? -4.597 -5.763 -1.966 1.00 97.56 72 LEU A O 1
ATOM 615 N N . MET A 1 73 ? -4.425 -3.786 -3.030 1.00 97.81 73 MET A N 1
ATOM 616 C CA . MET A 1 73 ? -5.685 -3.206 -2.563 1.00 97.81 73 MET A CA 1
ATOM 617 C C . MET A 1 73 ? -6.506 -2.679 -3.754 1.00 97.81 73 MET A C 1
ATOM 619 O O . MET A 1 73 ? -6.514 -1.465 -4.018 1.00 97.81 73 MET A O 1
ATOM 623 N N . PRO A 1 74 ? -7.214 -3.582 -4.462 1.00 97.12 74 PRO A N 1
ATOM 624 C CA . PRO A 1 74 ? -8.080 -3.220 -5.577 1.00 97.12 74 PRO A CA 1
ATOM 625 C C . PRO A 1 74 ? -9.151 -2.199 -5.182 1.00 97.12 74 PRO A C 1
ATOM 627 O O . PRO A 1 74 ? -9.712 -2.249 -4.087 1.00 97.12 74 PRO A O 1
ATOM 630 N N . GLU A 1 75 ? -9.430 -1.269 -6.090 1.00 95.69 75 GLU A N 1
ATOM 631 C CA . GLU A 1 75 ? -10.149 -0.015 -5.815 1.00 95.69 75 GLU A CA 1
ATOM 632 C C . GLU A 1 75 ? -11.555 -0.235 -5.293 1.00 95.69 75 GLU A C 1
ATOM 634 O O . GLU A 1 75 ? -11.901 0.257 -4.221 1.00 95.69 75 GLU A O 1
ATOM 639 N N . TRP A 1 76 ? -12.345 -1.021 -6.017 1.00 95.56 76 TRP A N 1
ATOM 640 C CA . TRP A 1 76 ? -13.741 -1.265 -5.682 1.00 95.56 76 TRP A CA 1
ATOM 641 C C . TRP A 1 76 ? -13.890 -2.019 -4.363 1.00 95.56 76 TRP A C 1
ATOM 643 O O . TRP A 1 76 ? -14.734 -1.669 -3.543 1.00 95.56 76 TRP A O 1
ATOM 653 N N . GLN A 1 77 ? -13.031 -3.006 -4.117 1.00 97.25 77 GLN A N 1
ATOM 654 C CA . GLN A 1 77 ? -13.014 -3.761 -2.869 1.00 97.25 77 GLN A CA 1
ATOM 655 C C . GLN A 1 77 ? -12.587 -2.876 -1.692 1.00 97.25 77 GLN A C 1
ATOM 657 O O . GLN A 1 77 ? -13.171 -2.960 -0.615 1.00 97.25 77 GLN A O 1
ATOM 662 N N . PHE A 1 78 ? -11.581 -2.020 -1.888 1.00 98.00 78 PHE A N 1
ATOM 663 C CA . PHE A 1 78 ? -11.102 -1.110 -0.852 1.00 98.00 78 PHE A CA 1
ATOM 664 C C . PHE A 1 78 ? -12.146 -0.039 -0.508 1.00 98.00 78 PHE A C 1
ATOM 666 O O . PHE A 1 78 ? -12.414 0.200 0.669 1.00 98.00 78 PHE A O 1
ATOM 673 N N . LEU A 1 79 ? -12.760 0.580 -1.522 1.00 96.88 79 LEU A N 1
ATOM 674 C CA . LEU A 1 79 ? -13.818 1.577 -1.341 1.00 96.88 79 LEU A CA 1
ATOM 675 C C . LEU A 1 79 ? -15.078 0.961 -0.732 1.00 96.88 79 LEU A C 1
ATOM 677 O O . LEU A 1 79 ? -15.612 1.531 0.210 1.00 96.88 79 LEU A O 1
ATOM 681 N N . GLY A 1 80 ? -15.488 -0.232 -1.172 1.00 97.50 80 GLY A N 1
ATOM 682 C CA . GLY A 1 80 ? -16.635 -0.933 -0.590 1.00 97.50 80 GLY A CA 1
ATOM 683 C C . GLY A 1 80 ? -16.477 -1.166 0.914 1.00 97.50 80 GLY A C 1
ATOM 684 O O . GLY A 1 80 ? -17.391 -0.891 1.683 1.00 97.50 80 GLY A O 1
ATOM 685 N N . MET A 1 81 ? -15.282 -1.561 1.369 1.00 98.19 81 MET A N 1
ATOM 686 C CA . MET A 1 81 ? -15.013 -1.692 2.807 1.00 98.19 81 MET A CA 1
ATOM 687 C C . MET A 1 81 ? -15.058 -0.351 3.554 1.00 98.19 81 MET A C 1
ATOM 689 O O . MET A 1 81 ? -15.476 -0.312 4.711 1.00 98.19 81 MET A O 1
ATOM 693 N N . LEU A 1 82 ? -14.616 0.746 2.930 1.00 96.88 82 LEU A N 1
ATOM 694 C CA . LEU A 1 82 ? -14.736 2.077 3.529 1.00 96.88 82 LEU A CA 1
ATOM 695 C C . LEU A 1 82 ? -16.199 2.515 3.645 1.00 96.88 82 LEU A C 1
ATOM 697 O O . LEU A 1 82 ? -16.575 3.059 4.683 1.00 96.88 82 LEU A O 1
ATOM 701 N N . ASP A 1 83 ? -17.011 2.245 2.625 1.00 97.19 83 ASP A N 1
ATOM 702 C CA . ASP A 1 83 ? -18.442 2.565 2.601 1.00 97.19 83 ASP A CA 1
ATOM 703 C C . ASP A 1 83 ? -19.227 1.740 3.637 1.00 97.19 83 ASP A C 1
ATOM 705 O O . ASP A 1 83 ? -20.159 2.241 4.263 1.00 97.19 83 ASP A O 1
ATOM 709 N N . GLU A 1 84 ? -18.789 0.507 3.905 1.00 97.69 84 GLU A N 1
ATOM 710 C CA . GLU A 1 84 ? -19.263 -0.328 5.019 1.00 97.69 84 GLU A CA 1
ATOM 711 C C . GLU A 1 84 ? -18.816 0.178 6.407 1.00 97.69 84 GLU A C 1
ATOM 713 O O . GLU A 1 84 ? -19.179 -0.405 7.432 1.00 97.69 84 GLU A O 1
ATOM 718 N N . GLY A 1 85 ? -18.001 1.236 6.473 1.00 97.50 85 GLY A N 1
ATOM 719 C CA . GLY A 1 85 ? -17.494 1.805 7.721 1.00 97.50 85 GLY A CA 1
ATOM 720 C C . GLY A 1 85 ? -16.391 0.978 8.390 1.00 97.50 85 GLY A C 1
ATOM 721 O O . GLY A 1 85 ? -16.161 1.129 9.593 1.00 97.50 85 GLY A O 1
ATOM 722 N N . ARG A 1 86 ? -15.700 0.096 7.652 1.00 97.88 86 ARG A N 1
ATOM 723 C CA . ARG A 1 86 ? -14.600 -0.716 8.201 1.00 97.88 86 ARG A CA 1
ATOM 724 C C . ARG A 1 86 ? -13.424 0.158 8.624 1.00 97.88 86 ARG A C 1
ATOM 726 O O . ARG A 1 86 ? -13.082 1.146 7.970 1.00 97.88 86 ARG A O 1
ATOM 733 N N . SER A 1 87 ? -12.756 -0.232 9.709 1.00 97.81 87 SER A N 1
ATOM 734 C CA . SER A 1 87 ? -11.560 0.474 10.165 1.00 97.81 87 SER A CA 1
ATOM 735 C C . SER A 1 87 ? -10.364 0.196 9.245 1.00 97.81 87 SER A C 1
ATOM 737 O O . SER A 1 87 ? -10.289 -0.844 8.589 1.00 97.81 87 SER A O 1
ATOM 739 N N . PHE A 1 88 ? -9.363 1.084 9.233 1.00 96.88 88 PHE A N 1
ATOM 740 C CA . PHE A 1 88 ? -8.127 0.835 8.474 1.00 96.88 88 PHE A CA 1
ATOM 741 C C . PHE A 1 88 ? -7.361 -0.403 8.950 1.00 96.88 88 PHE A C 1
ATOM 743 O O . PHE A 1 88 ? -6.619 -0.982 8.164 1.00 96.88 88 PHE A O 1
ATOM 750 N N . ILE A 1 89 ? -7.534 -0.809 10.211 1.00 97.12 89 ILE A N 1
ATOM 751 C CA . ILE A 1 89 ? -6.923 -2.031 10.743 1.00 97.12 89 ILE A CA 1
ATOM 752 C C . ILE A 1 89 ? -7.577 -3.252 10.089 1.00 97.12 89 ILE A C 1
ATOM 754 O O . ILE A 1 89 ? -6.866 -4.120 9.587 1.00 97.12 89 ILE A O 1
ATOM 758 N N . ASP A 1 90 ? -8.911 -3.278 10.008 1.00 97.62 90 ASP A N 1
ATOM 759 C CA . ASP A 1 90 ? -9.654 -4.368 9.361 1.00 97.62 90 ASP A CA 1
ATOM 760 C C . ASP A 1 90 ? -9.338 -4.457 7.867 1.00 97.62 90 ASP A C 1
ATOM 762 O O . ASP A 1 90 ? -9.148 -5.544 7.323 1.00 97.62 90 ASP A O 1
ATOM 766 N N . ILE A 1 91 ? -9.245 -3.303 7.202 1.00 97.88 91 ILE A N 1
ATOM 767 C CA . ILE A 1 91 ? -8.881 -3.205 5.786 1.00 97.88 91 ILE A CA 1
ATOM 768 C C . ILE A 1 91 ? -7.452 -3.718 5.564 1.00 97.88 91 ILE A C 1
ATOM 770 O O . ILE A 1 91 ? -7.227 -4.560 4.696 1.00 97.88 91 ILE A O 1
ATOM 774 N N . ALA A 1 92 ? -6.486 -3.266 6.368 1.00 96.94 92 ALA A N 1
ATOM 775 C CA . ALA A 1 92 ? -5.098 -3.707 6.258 1.00 96.94 92 ALA A CA 1
ATOM 776 C C . ALA A 1 92 ? -4.959 -5.219 6.491 1.00 96.94 92 ALA A C 1
ATOM 778 O O . ALA A 1 92 ? -4.282 -5.901 5.719 1.00 96.94 92 ALA A O 1
ATOM 779 N N . ALA A 1 93 ? -5.657 -5.757 7.497 1.00 96.19 93 ALA A N 1
ATOM 780 C CA . ALA A 1 93 ? -5.696 -7.190 7.767 1.00 96.19 93 ALA A CA 1
ATOM 781 C C . ALA A 1 93 ? -6.323 -7.973 6.603 1.00 96.19 93 ALA A C 1
ATOM 783 O O . ALA A 1 93 ? -5.765 -8.982 6.173 1.00 96.19 93 ALA A O 1
ATOM 784 N N . ARG A 1 94 ? -7.437 -7.485 6.037 1.00 97.38 94 ARG A N 1
ATOM 785 C CA . ARG A 1 94 ? -8.121 -8.119 4.900 1.00 97.38 94 ARG A CA 1
ATOM 786 C C . ARG A 1 94 ? -7.229 -8.225 3.665 1.00 97.38 94 ARG A C 1
ATOM 788 O O . ARG A 1 94 ? -7.239 -9.265 3.011 1.00 97.38 94 ARG A O 1
ATOM 795 N N . PHE A 1 95 ? -6.484 -7.170 3.346 1.00 96.88 95 PHE A N 1
ATOM 796 C CA . PHE A 1 95 ? -5.596 -7.146 2.180 1.00 96.88 95 PHE A CA 1
ATOM 797 C C . PHE A 1 95 ? -4.188 -7.682 2.473 1.00 96.88 95 PHE A C 1
ATOM 799 O O . PHE A 1 95 ? -3.387 -7.844 1.549 1.00 96.88 95 PHE A O 1
ATOM 806 N N . GLY A 1 96 ? -3.874 -7.997 3.733 1.00 95.81 96 GLY A N 1
ATOM 807 C CA . GLY A 1 96 ? -2.561 -8.488 4.151 1.00 95.81 96 GLY A CA 1
ATOM 808 C C . GLY A 1 96 ? -1.449 -7.464 3.910 1.00 95.81 96 GLY A C 1
ATOM 809 O O . GLY A 1 96 ? -0.396 -7.814 3.374 1.00 95.81 96 GLY A O 1
ATOM 810 N N . VAL A 1 97 ? -1.697 -6.202 4.265 1.00 95.94 97 VAL A N 1
ATOM 811 C CA . VAL A 1 97 ? -0.764 -5.073 4.117 1.00 95.94 97 VAL A CA 1
ATOM 812 C C . VAL A 1 97 ? -0.540 -4.369 5.459 1.00 95.94 97 VAL A C 1
ATOM 814 O O . VAL A 1 97 ? -1.200 -4.671 6.452 1.00 95.94 97 VAL A O 1
ATOM 817 N N . SER A 1 98 ? 0.403 -3.427 5.514 1.00 95.56 98 SER A N 1
ATOM 818 C CA . SER A 1 98 ? 0.568 -2.574 6.693 1.00 95.56 98 SER A CA 1
ATOM 819 C C . SER A 1 98 ? -0.572 -1.556 6.816 1.00 95.56 98 SER A C 1
ATOM 821 O O . SER A 1 98 ? -1.218 -1.182 5.832 1.00 95.56 98 SER A O 1
ATOM 823 N N . LEU A 1 99 ? -0.791 -1.056 8.035 1.00 96.00 99 LEU A N 1
ATOM 824 C CA . LEU A 1 99 ? -1.749 0.022 8.284 1.00 96.00 99 LEU A CA 1
ATOM 825 C C . LEU A 1 99 ? -1.417 1.278 7.461 1.00 96.00 99 LEU A C 1
ATOM 827 O O . LEU A 1 99 ? -2.317 1.929 6.929 1.00 96.00 99 LEU A O 1
ATOM 831 N N . ASP A 1 100 ? -0.130 1.592 7.324 1.00 95.94 100 ASP A N 1
ATOM 832 C CA . ASP A 1 100 ? 0.335 2.752 6.564 1.00 95.94 100 ASP A CA 1
ATOM 833 C C . ASP A 1 100 ? 0.063 2.604 5.067 1.00 95.94 100 ASP A C 1
ATOM 835 O O . ASP A 1 100 ? -0.410 3.555 4.443 1.00 95.94 100 ASP A O 1
ATOM 839 N N . ALA A 1 101 ? 0.252 1.407 4.500 1.00 95.75 101 ALA A N 1
ATOM 840 C CA . ALA A 1 101 ? -0.091 1.131 3.107 1.00 95.75 101 ALA A CA 1
ATOM 841 C C . ALA A 1 101 ? -1.593 1.345 2.851 1.00 95.75 101 ALA A C 1
ATOM 843 O O . ALA A 1 101 ? -1.966 2.013 1.885 1.00 95.75 101 ALA A O 1
ATOM 844 N N . ALA A 1 102 ? -2.463 0.873 3.752 1.00 97.62 102 ALA A N 1
ATOM 845 C CA . ALA A 1 102 ? -3.904 1.109 3.648 1.00 97.62 102 ALA A CA 1
ATOM 846 C C . ALA A 1 102 ? -4.257 2.608 3.733 1.00 97.62 102 ALA A C 1
ATOM 848 O O . ALA A 1 102 ? -5.044 3.120 2.933 1.00 97.62 102 ALA A O 1
ATOM 849 N N . ARG A 1 103 ? -3.642 3.358 4.658 1.00 97.56 103 ARG A N 1
ATOM 850 C CA . ARG A 1 103 ? -3.843 4.818 4.759 1.00 97.56 103 ARG A CA 1
ATOM 851 C C . ARG A 1 103 ? -3.384 5.545 3.498 1.00 97.56 103 ARG A C 1
ATOM 853 O O . ARG A 1 103 ? -4.106 6.418 3.009 1.00 97.56 103 ARG A O 1
ATOM 860 N N . LYS A 1 104 ? -2.229 5.156 2.955 1.00 96.38 104 LYS A N 1
ATOM 861 C CA . LYS A 1 104 ? -1.694 5.694 1.704 1.00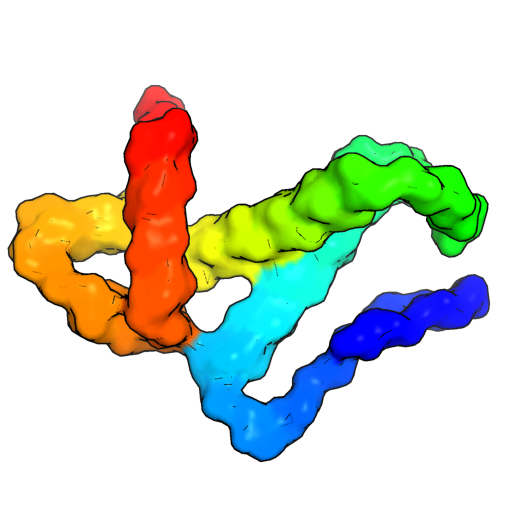 96.38 104 LYS A CA 1
ATOM 862 C C . LYS A 1 104 ? -2.654 5.418 0.553 1.00 96.38 104 LYS A C 1
ATOM 864 O O . LYS A 1 104 ? -3.020 6.357 -0.147 1.00 96.38 104 LYS A O 1
ATOM 869 N N . ARG A 1 105 ? -3.163 4.188 0.413 1.00 97.12 105 ARG A N 1
ATOM 870 C CA . ARG A 1 105 ? -4.128 3.828 -0.640 1.00 97.12 105 ARG A CA 1
ATOM 871 C C . ARG A 1 105 ? -5.368 4.719 -0.621 1.00 97.12 105 ARG A C 1
ATOM 873 O O . ARG A 1 105 ? -5.758 5.234 -1.664 1.00 97.12 105 ARG A O 1
ATOM 880 N N . ARG A 1 106 ? -5.929 5.003 0.560 1.00 97.31 106 ARG A N 1
ATOM 881 C CA . ARG A 1 106 ? -7.036 5.967 0.709 1.00 97.31 106 ARG A CA 1
ATOM 882 C C . ARG A 1 106 ? -6.673 7.356 0.178 1.00 97.31 106 ARG A C 1
ATOM 884 O O . ARG A 1 106 ? -7.485 7.994 -0.480 1.00 97.31 106 ARG A O 1
ATOM 891 N N . GLU A 1 107 ? -5.488 7.869 0.497 1.00 96.50 107 GLU A N 1
ATOM 892 C CA . GLU A 1 107 ? -5.051 9.185 0.003 1.00 96.50 107 GLU A CA 1
ATOM 893 C C . GLU A 1 107 ? -4.909 9.216 -1.515 1.00 96.50 107 GLU A C 1
ATOM 895 O O . GLU A 1 107 ? -5.255 10.217 -2.139 1.00 96.50 107 GLU A O 1
ATOM 900 N N . ARG A 1 108 ? -4.431 8.116 -2.098 1.00 94.75 108 ARG A N 1
ATOM 901 C CA . ARG A 1 108 ? -4.282 7.957 -3.543 1.00 94.75 108 ARG A CA 1
ATOM 902 C C . ARG A 1 108 ? -5.638 7.934 -4.242 1.00 94.75 108 ARG A C 1
ATOM 904 O O . ARG A 1 108 ? -5.852 8.761 -5.120 1.00 94.75 108 ARG A O 1
ATOM 911 N N . LEU A 1 109 ? -6.590 7.141 -3.747 1.00 95.06 109 LEU A N 1
ATOM 912 C CA . LEU A 1 109 ? -7.961 7.089 -4.279 1.00 95.06 109 LEU A CA 1
ATOM 913 C C . LEU A 1 109 ? -8.751 8.389 -4.083 1.00 95.06 109 LEU A C 1
ATOM 915 O O . LEU A 1 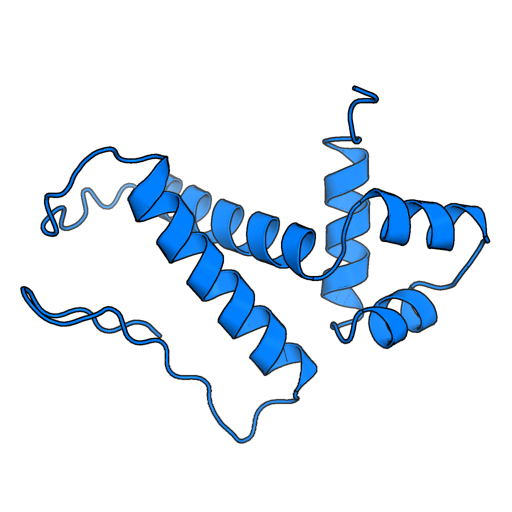109 ? -9.653 8.687 -4.855 1.00 95.06 109 LEU A O 1
ATOM 919 N N . LYS A 1 110 ? -8.407 9.205 -3.079 1.00 94.38 110 LYS A N 1
ATOM 920 C CA . LYS A 1 110 ? -8.968 10.560 -2.948 1.00 94.38 110 LYS A CA 1
ATOM 921 C C . LYS A 1 110 ? -8.448 11.525 -4.010 1.00 94.38 110 LYS A C 1
ATOM 923 O O . LYS A 1 110 ? -9.185 12.418 -4.413 1.00 94.38 110 LYS A O 1
ATOM 928 N N . LYS A 1 111 ? -7.178 11.398 -4.405 1.00 91.94 111 LYS A N 1
ATOM 929 C CA . LYS A 1 111 ? -6.563 12.248 -5.437 1.00 91.94 111 LYS A CA 1
ATOM 930 C C . LYS A 1 111 ? -6.977 11.807 -6.839 1.00 91.94 111 LYS A C 1
ATOM 932 O O . LYS A 1 111 ? -7.278 12.656 -7.666 1.00 91.94 111 LYS A O 1
ATOM 937 N N . ASN A 1 112 ? -7.024 10.496 -7.053 1.00 89.06 112 ASN A N 1
ATOM 938 C CA . ASN A 1 112 ? -7.353 9.846 -8.312 1.00 89.06 112 ASN A CA 1
ATOM 939 C C . ASN A 1 112 ? -8.487 8.835 -8.058 1.00 89.06 112 ASN A C 1
ATOM 941 O O . ASN A 1 112 ? -8.206 7.657 -7.833 1.00 89.06 112 ASN A O 1
ATOM 945 N N . PRO A 1 113 ? -9.753 9.281 -7.997 1.00 87.75 113 PRO A N 1
ATOM 946 C CA . PRO A 1 113 ? -10.878 8.374 -7.803 1.00 87.75 113 PRO A CA 1
ATOM 947 C C . PRO A 1 113 ? -11.074 7.473 -9.033 1.00 87.75 113 PRO A C 1
ATOM 949 O O . PRO A 1 113 ? -10.828 7.928 -10.155 1.00 87.75 113 PRO A O 1
ATOM 952 N N . PRO A 1 114 ? -11.550 6.226 -8.852 1.00 85.31 114 PRO A N 1
ATOM 953 C CA . PRO A 1 114 ? -11.844 5.342 -9.971 1.00 85.31 114 PRO A CA 1
ATOM 954 C C . PRO A 1 114 ? -12.899 5.967 -10.881 1.00 85.31 114 PRO A C 1
ATOM 956 O O . PRO A 1 114 ? -13.917 6.496 -10.420 1.00 85.31 114 PRO A O 1
ATOM 959 N N . THR A 1 115 ? -12.665 5.890 -12.185 1.00 80.44 115 THR A N 1
ATOM 960 C CA . THR A 1 115 ? -13.667 6.240 -13.190 1.00 80.44 115 THR A CA 1
ATOM 961 C C . THR A 1 115 ? -14.634 5.069 -13.328 1.00 80.44 115 THR A C 1
ATOM 963 O O . THR A 1 115 ? -14.226 3.911 -13.358 1.00 80.44 115 THR A O 1
ATOM 966 N N . ARG A 1 116 ? -15.939 5.355 -13.352 1.00 61.41 116 ARG A N 1
ATOM 967 C CA . ARG A 1 116 ? -16.929 4.348 -13.743 1.00 61.41 116 ARG A CA 1
ATOM 968 C C . ARG A 1 116 ? -16.865 4.242 -15.264 1.00 61.41 116 ARG A C 1
ATOM 970 O O . ARG A 1 116 ? -17.342 5.158 -15.931 1.00 61.41 116 ARG A O 1
ATOM 977 N N . GLU A 1 117 ? -16.206 3.203 -15.764 1.00 53.34 117 GLU A N 1
ATOM 978 C CA . GLU A 1 117 ? -16.338 2.766 -17.161 1.00 53.34 117 GLU A CA 1
ATOM 979 C C . GLU A 1 117 ? -17.732 2.181 -17.421 1.00 53.34 117 GLU A C 1
ATOM 981 O O . GLU A 1 117 ? -18.295 1.546 -16.493 1.00 53.34 117 GLU A O 1
#

Sequence (117 aa):
MWQKRPNEPARSYVETSESETRRRFTLAHELGHYVERVDVSDDNDFSFVERREPSRYDLYEFYADEFAGALLMPEWQFLGMLDEGRSFIDIAARFGVSLDAARKRRERLKKNPPTRE

InterPro domains:
  IPR010359 IrrE N-terminal-like domain [PF06114] (14-105)
  IPR052345 Radiation response metalloprotease [PTHR43236] (13-110)

Foldseek 3Di:
DWDDDPPDDIDDDDDPPDDPQVRLLSVQLVVQLVCCCVPVPVDPPPDDPDPPPVVVVVVSSVSSLLRSLCVLQPQVNLVVCVVVVHDLVVSCVVSSHDSVSSVVSVVVCVVPPDDDD

Secondary structure (DSSP, 8-state):
--B--TTS--B----TTS-HHHHHHHHHHHHHHHHIIIIIS------------HHHHHHHHHHHHHHHHHHHS-HHHHHHHHHTT--HHHHHHHHT--HHHHHHHHHHHHHSPPP--

Radius of gyration: 16.22 Å; chains: 1; bounding box: 43×28×36 Å

pLDDT: mean 78.86, std 20.53, range [36.47, 98.19]